Protein AF-A0A368FHU1-F1 (afdb_monomer_lite)

Organism: Ancylostoma caninum (NCBI:txid29170)

pLDDT: mean 87.91, std 9.65, range [52.44, 97.25]

Radius of gyration: 16.94 Å; chains: 1; bounding box: 40×29×44 Å

Secondary structure (DSSP, 8-state):
-HHHHHHHHHHHHHHHHHHHHHHHHHTS-TTTHHHHHHHHHHHHHHHHHHHHHHHHHHHHHH-THHHHHHHHHHHHHHHHHHHHS---HHHHHHHHT-

InterPro domains:
  IPR020846 Major facilitator superfamily domain [PS50850] (1-89)
  IPR036259 MFS transporter superfamily [G3DSA:1.20.1250.20] (1-85)
  IPR036259 MFS transporter superfamily [SSF103473] (2-88)

Sequence (98 aa):
MIVIIMPFVSFGMSLVATVADSLLTALVAENEQGLVLGVATSFNSFVRTFAPTISGFVLETFGFSSFALIGSLSTALGHAAILLFPLRENLLRKAKTN

Foldseek 3Di:
DCVVCVVVVVVVVVVVVVVVLVVLCLLAAPVCSVVSVVVVVVVVVVCVVCVVVVVVVCCVPPNDVVVVVVVVVVVVVVVVVCVVVPDDVVSSVVNVVD

Structure (mmCIF, N/CA/C/O backbone):
data_AF-A0A368FHU1-F1
#
_entry.id   AF-A0A368FHU1-F1
#
loop_
_atom_site.group_PDB
_atom_site.id
_atom_site.type_symbol
_atom_site.label_atom_id
_atom_site.label_alt_id
_atom_site.label_comp_id
_atom_site.label_asym_id
_atom_site.label_entity_id
_atom_site.label_seq_id
_atom_site.pdbx_PDB_ins_code
_atom_site.Cartn_x
_atom_site.Cartn_y
_atom_site.Cartn_z
_atom_site.occupancy
_atom_site.B_iso_or_equiv
_atom_site.auth_seq_id
_atom_site.auth_comp_id
_atom_site.auth_asym_id
_atom_site.auth_atom_id
_atom_site.pdbx_PDB_model_num
ATOM 1 N N . MET A 1 1 ? 1.706 12.371 -19.766 1.00 62.72 1 MET A N 1
ATOM 2 C CA . MET A 1 1 ? 1.258 11.069 -19.211 1.00 62.72 1 MET A CA 1
ATOM 3 C C . MET A 1 1 ? 0.992 11.131 -17.709 1.00 62.72 1 MET A C 1
ATOM 5 O O . MET A 1 1 ? -0.133 10.854 -17.325 1.00 62.72 1 MET A O 1
ATOM 9 N N . ILE A 1 2 ? 1.947 11.557 -16.869 1.00 71.31 2 ILE A N 1
ATOM 10 C CA . ILE A 1 2 ? 1.757 11.635 -15.401 1.00 71.31 2 ILE A CA 1
ATOM 11 C C . ILE A 1 2 ? 0.540 12.490 -15.001 1.00 71.31 2 ILE A C 1
ATOM 13 O O . ILE A 1 2 ? -0.261 12.052 -14.189 1.00 71.31 2 ILE A O 1
ATOM 17 N N . VAL A 1 3 ? 0.341 13.653 -15.633 1.00 81.25 3 VAL A N 1
ATOM 18 C CA . VAL A 1 3 ? -0.791 14.563 -15.345 1.00 81.25 3 VAL A CA 1
ATOM 19 C C . VAL A 1 3 ? -2.164 13.932 -15.626 1.00 81.25 3 VAL A C 1
ATOM 21 O O . VAL A 1 3 ? -3.134 14.271 -14.964 1.00 81.25 3 VAL A O 1
ATOM 24 N N . ILE A 1 4 ? -2.252 12.989 -16.570 1.00 85.88 4 ILE A N 1
ATOM 25 C CA . ILE A 1 4 ? -3.511 12.306 -16.916 1.00 85.88 4 ILE A CA 1
ATOM 26 C C . ILE A 1 4 ? -3.801 11.173 -15.926 1.00 85.88 4 ILE A C 1
ATOM 28 O O . ILE A 1 4 ? -4.950 10.939 -15.578 1.00 85.88 4 ILE A O 1
ATOM 32 N N . ILE A 1 5 ? -2.762 10.477 -15.460 1.00 83.06 5 ILE A N 1
ATOM 33 C CA . ILE A 1 5 ? -2.888 9.310 -14.575 1.00 83.06 5 ILE A CA 1
ATOM 34 C C . ILE A 1 5 ? -3.053 9.739 -13.107 1.00 83.06 5 ILE A C 1
ATOM 36 O O . ILE A 1 5 ? -3.772 9.092 -12.347 1.00 83.06 5 ILE A O 1
ATOM 40 N N . MET A 1 6 ? -2.429 10.854 -12.715 1.00 86.12 6 MET A N 1
ATOM 41 C CA . MET A 1 6 ? -2.435 11.389 -11.349 1.00 86.12 6 MET A CA 1
ATOM 42 C C . MET A 1 6 ? -3.837 11.551 -10.740 1.00 86.12 6 MET A C 1
ATOM 44 O O . MET A 1 6 ? -4.020 11.092 -9.617 1.00 86.12 6 MET A O 1
ATOM 48 N N . PRO A 1 7 ? -4.844 12.127 -11.426 1.00 91.12 7 PRO A N 1
ATOM 49 C CA . PRO A 1 7 ? -6.194 12.238 -10.875 1.00 91.12 7 PRO A CA 1
ATOM 50 C C . PRO A 1 7 ? -6.811 10.888 -10.500 1.00 91.12 7 PRO A C 1
ATOM 52 O O . PRO A 1 7 ? -7.393 10.762 -9.427 1.00 91.12 7 PRO A O 1
ATOM 55 N N . PHE A 1 8 ? -6.640 9.863 -11.340 1.00 89.44 8 PHE A N 1
ATOM 56 C CA . PHE A 1 8 ? -7.188 8.529 -11.086 1.00 89.44 8 PHE A CA 1
ATOM 57 C C . PHE A 1 8 ? -6.472 7.826 -9.934 1.00 89.44 8 PHE A C 1
ATOM 59 O O . PHE A 1 8 ? -7.122 7.226 -9.080 1.00 89.44 8 PHE A O 1
ATOM 66 N N . VAL A 1 9 ? -5.142 7.937 -9.883 1.00 87.69 9 VAL A N 1
ATOM 67 C CA . VAL A 1 9 ? -4.342 7.375 -8.785 1.00 87.69 9 VAL A CA 1
ATOM 68 C C . VAL A 1 9 ? -4.700 8.055 -7.468 1.00 87.69 9 VAL A C 1
ATOM 70 O O . VAL A 1 9 ? -4.953 7.369 -6.482 1.00 87.69 9 VAL A O 1
ATOM 73 N N . SER A 1 10 ? -4.784 9.385 -7.454 1.00 90.88 10 SER A N 1
ATOM 74 C CA . SER A 1 10 ? -5.170 10.149 -6.267 1.00 90.88 10 SER A CA 1
ATOM 75 C C . SER A 1 10 ? -6.579 9.796 -5.805 1.00 90.88 10 SER A C 1
ATOM 77 O O . SER A 1 10 ? -6.769 9.530 -4.625 1.00 90.88 10 SER A O 1
ATOM 79 N N . PHE A 1 11 ? -7.549 9.712 -6.720 1.00 93.06 11 PHE A N 1
ATOM 80 C CA . PHE A 1 11 ? -8.918 9.319 -6.38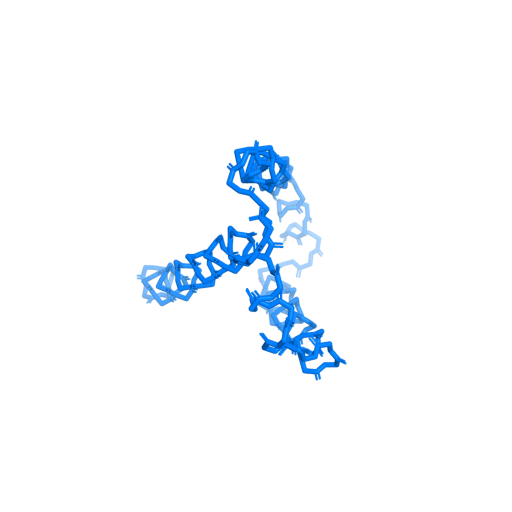5 1.00 93.06 11 PHE A CA 1
ATOM 81 C C . PHE A 1 11 ? -8.982 7.912 -5.774 1.00 93.06 11 PHE A C 1
ATOM 83 O O . PHE A 1 11 ? -9.581 7.724 -4.715 1.00 93.06 11 PHE A O 1
ATOM 90 N N . GLY A 1 12 ? -8.313 6.936 -6.396 1.00 90.56 12 GLY A N 1
ATOM 91 C CA . GLY A 1 12 ? -8.238 5.572 -5.873 1.00 90.56 12 GLY A CA 1
ATOM 92 C C . GLY A 1 12 ? -7.571 5.511 -4.498 1.00 90.56 12 GLY A C 1
ATOM 93 O O . GLY A 1 12 ? -8.111 4.897 -3.580 1.00 90.56 12 GLY A O 1
ATOM 94 N N . MET A 1 13 ? -6.438 6.198 -4.322 1.00 90.00 13 MET A N 1
ATOM 95 C CA . MET A 1 13 ? -5.751 6.259 -3.029 1.00 90.00 13 MET A CA 1
ATOM 96 C C . MET A 1 13 ? -6.601 6.931 -1.950 1.00 90.00 13 MET A C 1
ATOM 98 O O . MET A 1 13 ? -6.622 6.439 -0.825 1.00 90.00 13 MET A O 1
ATOM 102 N N . SER A 1 14 ? -7.321 8.009 -2.272 1.00 93.31 14 SER A N 1
ATOM 103 C CA . SER A 1 14 ? -8.220 8.672 -1.324 1.00 93.31 14 SER A CA 1
ATOM 104 C C . SER A 1 14 ? -9.326 7.735 -0.852 1.00 93.31 14 SER A C 1
ATOM 106 O O . SER A 1 14 ? -9.542 7.629 0.350 1.00 93.31 14 SER A O 1
ATOM 108 N N . LEU A 1 15 ? -9.975 7.003 -1.762 1.00 93.50 15 LEU A N 1
ATOM 109 C CA . LEU A 1 15 ? -11.001 6.027 -1.385 1.00 93.50 15 LEU A CA 1
ATOM 110 C C . LEU A 1 15 ? -10.440 4.940 -0.464 1.00 93.50 15 LEU A C 1
ATOM 112 O O . LEU A 1 15 ? -11.020 4.668 0.586 1.00 93.50 15 LEU A O 1
ATOM 116 N N . VAL A 1 16 ? -9.304 4.343 -0.831 1.00 90.44 16 VAL A N 1
ATOM 117 C CA . VAL A 1 16 ? -8.685 3.271 -0.037 1.00 90.44 16 VAL A CA 1
ATOM 118 C C . VAL A 1 16 ? -8.271 3.779 1.343 1.00 90.44 16 VAL A C 1
ATOM 120 O O . VAL A 1 16 ? -8.576 3.124 2.335 1.00 90.44 16 VAL A O 1
ATOM 123 N N . ALA A 1 17 ? -7.630 4.947 1.424 1.00 91.19 17 ALA A N 1
ATOM 124 C CA . ALA A 1 17 ? -7.204 5.532 2.692 1.00 91.19 17 ALA A CA 1
ATOM 125 C C . ALA A 1 17 ? -8.402 5.838 3.602 1.00 91.19 17 ALA A C 1
ATOM 127 O O . ALA A 1 17 ? -8.436 5.393 4.745 1.00 91.19 17 ALA A O 1
ATOM 128 N N . THR A 1 18 ? -9.431 6.512 3.080 1.00 93.50 18 THR A N 1
ATOM 129 C CA . THR A 1 18 ? -10.620 6.860 3.870 1.00 93.50 18 THR A CA 1
ATOM 130 C C . THR A 1 18 ? -11.374 5.623 4.357 1.00 93.50 18 THR A C 1
ATOM 132 O O . THR A 1 18 ? -11.806 5.586 5.511 1.00 93.50 18 THR A O 1
ATOM 135 N N . VAL A 1 19 ? -11.527 4.596 3.514 1.00 91.88 19 VAL A N 1
ATOM 136 C CA . VAL A 1 19 ? -12.196 3.346 3.910 1.00 91.88 19 VAL A CA 1
ATOM 137 C C . VAL A 1 19 ? -11.364 2.577 4.936 1.00 91.88 19 VAL A C 1
ATOM 139 O O . VAL A 1 19 ? -11.931 2.073 5.903 1.00 91.88 19 VAL A O 1
ATOM 142 N N . ALA A 1 20 ? -10.040 2.510 4.772 1.00 90.69 20 ALA A N 1
ATOM 143 C CA . ALA A 1 20 ? -9.154 1.847 5.726 1.00 90.69 20 ALA A CA 1
ATOM 144 C C . ALA A 1 20 ? -9.189 2.523 7.107 1.00 90.69 20 ALA A C 1
ATOM 146 O O . ALA A 1 20 ? -9.359 1.833 8.111 1.00 90.69 20 ALA A O 1
ATOM 147 N N . ASP A 1 21 ? -9.120 3.855 7.163 1.00 92.38 21 ASP A N 1
ATOM 148 C CA . ASP A 1 21 ? -9.191 4.611 8.421 1.00 92.38 21 ASP A CA 1
ATOM 149 C C . ASP A 1 21 ? -10.569 4.473 9.091 1.00 92.38 21 ASP A C 1
ATOM 151 O O . ASP A 1 21 ? -10.675 4.279 10.307 1.00 92.38 21 ASP A O 1
ATOM 155 N N . SER A 1 22 ? -11.643 4.492 8.293 1.00 92.06 22 SER A N 1
ATOM 156 C CA . SER A 1 22 ? -13.006 4.250 8.790 1.00 92.06 22 SER A CA 1
ATOM 157 C C . SER A 1 22 ? -13.155 2.835 9.350 1.00 92.06 22 SER A C 1
ATOM 159 O O . SER A 1 22 ? -13.809 2.626 10.369 1.00 92.06 22 SER A O 1
ATOM 161 N N . LEU A 1 23 ? -12.529 1.847 8.709 1.00 89.88 23 LEU A N 1
ATOM 162 C CA . LEU A 1 23 ? -12.550 0.467 9.174 1.00 89.88 23 LEU A CA 1
ATOM 163 C C . LEU A 1 23 ? -11.753 0.291 10.474 1.00 89.88 23 LEU A C 1
ATOM 165 O O . LEU A 1 23 ? -12.233 -0.369 11.394 1.00 89.88 23 LEU A O 1
ATOM 169 N N . LEU A 1 24 ? -10.565 0.894 10.565 1.00 89.75 24 LEU A N 1
ATOM 170 C CA . LEU A 1 24 ? -9.739 0.881 11.776 1.00 89.75 24 LEU A CA 1
ATOM 171 C C . LEU A 1 24 ? -10.499 1.462 12.970 1.00 89.75 24 LEU A C 1
ATOM 173 O O . LEU A 1 24 ? -10.532 0.850 14.035 1.00 89.75 24 LEU A O 1
ATOM 177 N N . THR A 1 25 ? -11.143 2.613 12.784 1.00 91.00 25 THR A N 1
ATOM 178 C CA . THR A 1 25 ? -11.904 3.270 13.857 1.00 91.00 25 THR A CA 1
ATOM 179 C C . THR A 1 25 ? -13.178 2.512 14.228 1.00 91.00 25 THR A C 1
ATOM 181 O O . THR A 1 25 ? -13.540 2.485 15.400 1.00 91.00 25 THR A O 1
ATOM 184 N N . ALA A 1 26 ? -13.826 1.825 13.281 1.00 88.44 26 ALA A N 1
ATOM 185 C CA . ALA A 1 26 ? -15.006 1.003 13.558 1.00 88.44 26 ALA A CA 1
ATOM 186 C C . ALA A 1 26 ? -14.705 -0.310 14.311 1.00 88.44 26 ALA A C 1
ATOM 188 O O . ALA A 1 26 ? -15.622 -0.914 14.867 1.00 88.44 26 ALA A O 1
ATOM 189 N N . LEU A 1 27 ? -13.454 -0.784 14.302 1.00 87.38 27 LEU A N 1
ATOM 190 C CA . LEU A 1 27 ? -13.047 -2.051 14.930 1.00 87.38 27 LEU A CA 1
ATOM 191 C C . LEU A 1 27 ? -12.472 -1.893 16.343 1.00 87.38 27 LEU A C 1
ATOM 193 O O . LEU A 1 27 ? -12.220 -2.898 17.007 1.00 87.38 27 LEU A O 1
ATOM 197 N N . VAL A 1 28 ? -12.249 -0.660 16.788 1.00 87.69 28 VAL A N 1
ATOM 198 C CA . VAL A 1 28 ? -11.500 -0.334 18.006 1.00 87.69 28 VAL A CA 1
ATOM 199 C C . VAL A 1 28 ? -12.347 0.574 18.900 1.00 87.69 28 VAL A C 1
ATOM 201 O O . VAL A 1 28 ? -13.124 1.389 18.402 1.00 87.69 28 VAL A O 1
ATOM 204 N N . ALA A 1 29 ? -12.204 0.434 20.219 1.00 86.81 29 ALA A N 1
ATOM 205 C CA . ALA A 1 29 ? -12.914 1.262 21.192 1.00 86.81 29 ALA A CA 1
ATOM 206 C C . ALA A 1 29 ? -12.508 2.744 21.082 1.00 86.81 29 ALA A C 1
ATOM 208 O O . ALA A 1 29 ? -11.372 3.063 20.723 1.00 86.81 29 ALA A O 1
ATOM 209 N N . GLU A 1 30 ? -13.421 3.665 21.409 1.00 86.06 30 GLU A N 1
ATOM 210 C CA . GLU A 1 30 ? -13.227 5.114 21.209 1.00 86.06 30 GLU A CA 1
ATOM 211 C C . GLU A 1 30 ? -11.956 5.658 21.888 1.00 86.06 30 GLU A C 1
ATOM 213 O O . GLU A 1 30 ? -11.268 6.515 21.332 1.00 86.06 30 GLU A O 1
ATOM 218 N N . ASN A 1 31 ? -11.589 5.117 23.053 1.00 89.44 31 ASN A N 1
ATOM 219 C CA . ASN A 1 31 ? -10.387 5.504 23.796 1.00 89.44 31 ASN A CA 1
ATOM 220 C C . ASN A 1 31 ? -9.069 5.075 23.118 1.00 89.44 31 ASN A C 1
ATOM 222 O O . ASN A 1 31 ? -8.020 5.646 23.414 1.00 89.44 31 ASN A O 1
ATOM 226 N N . GLU A 1 32 ? -9.105 4.087 22.222 1.00 90.44 32 GLU A N 1
ATOM 227 C CA . GLU A 1 32 ? -7.931 3.507 21.554 1.00 90.44 32 GLU A CA 1
ATOM 228 C C . GLU A 1 32 ? -7.792 3.947 20.084 1.00 90.44 32 GLU A C 1
ATOM 230 O O . GLU A 1 32 ? -6.725 3.778 19.486 1.00 90.44 32 GLU A O 1
ATOM 235 N N . GLN A 1 33 ? -8.821 4.571 19.498 1.00 92.81 33 GLN A N 1
ATOM 236 C CA . GLN A 1 33 ? -8.818 5.012 18.094 1.00 92.81 33 GLN A CA 1
ATOM 237 C C . GLN A 1 33 ? -7.632 5.926 17.761 1.00 92.81 33 GLN A C 1
ATOM 239 O O . GLN A 1 33 ? -6.970 5.738 16.738 1.00 92.81 33 GLN A O 1
ATOM 244 N N . GLY A 1 34 ? -7.323 6.886 18.640 1.00 92.38 34 GLY A N 1
ATOM 245 C CA . GLY A 1 34 ? -6.204 7.812 18.445 1.00 92.38 34 GLY A CA 1
ATOM 246 C C . GLY A 1 34 ? -4.845 7.108 18.398 1.00 92.38 34 GLY A C 1
ATOM 247 O O . GLY A 1 34 ? -3.996 7.464 17.580 1.00 92.38 34 GLY A O 1
ATOM 248 N N . LEU A 1 35 ? -4.651 6.068 19.217 1.00 94.56 35 LEU A N 1
ATOM 249 C CA . LEU A 1 35 ? -3.427 5.266 19.209 1.00 94.56 35 LEU A CA 1
ATOM 250 C C . LEU A 1 35 ? -3.299 4.487 17.896 1.00 94.56 35 LEU A C 1
ATOM 252 O O . LEU A 1 35 ? -2.251 4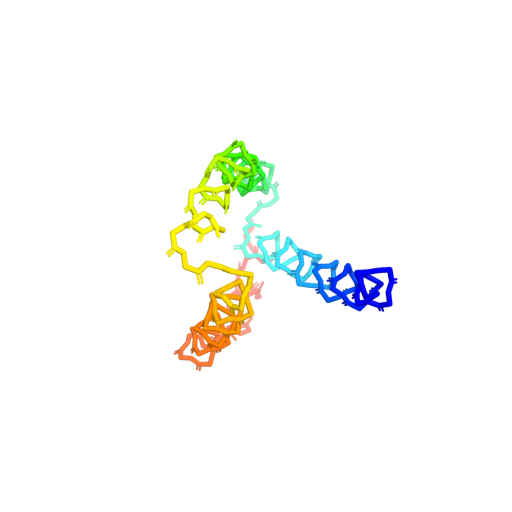.532 17.254 1.00 94.56 35 LEU A O 1
ATOM 256 N N . VAL A 1 36 ? -4.367 3.806 17.475 1.00 94.56 36 VAL A N 1
ATOM 257 C CA . VAL A 1 36 ? -4.360 2.965 16.269 1.00 94.56 36 VAL A CA 1
ATOM 258 C C . VAL A 1 36 ? -4.158 3.802 15.002 1.00 94.56 36 VAL A C 1
ATOM 260 O O . VAL A 1 36 ? -3.313 3.459 14.170 1.00 94.56 36 VAL A O 1
ATOM 263 N N . LEU A 1 37 ? -4.840 4.946 14.885 1.00 95.00 37 LEU A N 1
ATOM 264 C CA . LEU A 1 37 ? -4.614 5.896 13.789 1.00 95.00 37 LEU A CA 1
ATOM 265 C C . LEU A 1 37 ? -3.212 6.517 13.841 1.00 95.00 37 LEU A C 1
ATOM 267 O O . LEU A 1 37 ? -2.579 6.706 12.798 1.00 95.00 37 LEU A O 1
ATOM 271 N N . GLY A 1 38 ? -2.695 6.798 15.040 1.00 95.44 38 GLY A N 1
ATOM 272 C CA . GLY A 1 38 ? -1.333 7.291 15.236 1.00 95.44 38 GLY A CA 1
ATOM 273 C C . GLY A 1 38 ? -0.280 6.300 14.738 1.00 95.44 38 GLY A C 1
ATOM 274 O O . GLY A 1 38 ? 0.641 6.689 14.014 1.00 95.44 38 GLY A O 1
ATOM 275 N N . VAL A 1 39 ? -0.441 5.009 15.042 1.00 96.12 39 VAL A N 1
ATOM 276 C CA . VAL A 1 39 ? 0.439 3.936 14.548 1.00 96.12 39 VAL A CA 1
ATOM 277 C C . VAL A 1 39 ? 0.339 3.802 13.027 1.00 96.12 39 VAL A C 1
ATOM 279 O O . VAL A 1 39 ? 1.373 3.778 12.353 1.00 96.12 39 VAL A O 1
ATOM 282 N N . ALA A 1 40 ? -0.875 3.787 12.468 1.00 93.56 40 ALA A N 1
ATOM 283 C CA . ALA A 1 40 ? -1.082 3.714 11.019 1.00 93.56 40 ALA A CA 1
ATOM 284 C C . ALA A 1 40 ? -0.415 4.894 10.283 1.00 93.56 40 ALA A C 1
ATOM 286 O O . ALA A 1 40 ? 0.326 4.704 9.314 1.00 93.56 40 ALA A O 1
ATOM 287 N N . THR A 1 41 ? -0.596 6.113 10.796 1.00 94.62 41 THR A N 1
ATOM 288 C CA . THR A 1 41 ? 0.010 7.336 10.242 1.00 94.62 41 THR A CA 1
ATOM 289 C C . THR A 1 41 ? 1.534 7.330 10.374 1.00 94.62 41 THR A C 1
ATOM 291 O O . THR A 1 41 ? 2.242 7.757 9.455 1.00 94.62 41 THR A O 1
ATOM 294 N N . SER A 1 42 ? 2.056 6.811 11.488 1.00 97.25 42 SER A N 1
ATOM 295 C CA . SER A 1 42 ? 3.499 6.669 11.717 1.00 97.25 42 SER A CA 1
ATOM 296 C C . SER A 1 42 ? 4.129 5.719 10.702 1.00 97.25 42 SER A C 1
ATOM 298 O O . SER A 1 42 ? 5.149 6.050 10.098 1.00 97.25 42 SER A O 1
ATOM 300 N N . PHE A 1 43 ? 3.487 4.578 10.441 1.00 95.75 43 PHE A N 1
ATOM 301 C CA . PHE A 1 43 ? 3.955 3.629 9.434 1.00 95.75 43 PHE A CA 1
ATOM 302 C C . PHE A 1 43 ? 3.897 4.217 8.018 1.00 95.75 43 PHE A C 1
ATOM 304 O O . PHE A 1 43 ? 4.852 4.086 7.251 1.00 95.75 43 PHE A O 1
ATOM 311 N N . ASN A 1 44 ? 2.822 4.936 7.681 1.00 93.00 44 ASN A N 1
ATOM 312 C CA . ASN A 1 44 ? 2.707 5.627 6.394 1.00 93.00 44 ASN A CA 1
ATOM 313 C C . ASN A 1 44 ? 3.838 6.658 6.210 1.00 93.00 44 ASN A C 1
ATOM 315 O O . ASN A 1 44 ? 4.494 6.704 5.168 1.00 93.00 44 ASN A O 1
ATOM 319 N N . SER A 1 45 ? 4.138 7.431 7.256 1.00 95.88 45 SER A N 1
ATOM 320 C CA . SER A 1 45 ? 5.233 8.410 7.251 1.00 95.88 45 SER A CA 1
ATOM 321 C C . SER A 1 45 ? 6.606 7.747 7.125 1.00 95.88 45 SER A C 1
ATOM 323 O O . SER A 1 45 ? 7.453 8.223 6.365 1.00 95.88 45 SER A O 1
ATOM 325 N N . PHE A 1 46 ? 6.818 6.621 7.808 1.00 96.38 46 PHE A N 1
ATOM 326 C CA . PHE A 1 46 ? 8.031 5.816 7.680 1.00 96.38 46 PHE A CA 1
ATOM 327 C C . PHE A 1 46 ? 8.243 5.362 6.231 1.00 96.38 46 PHE A C 1
ATOM 329 O O . PHE A 1 46 ? 9.276 5.667 5.636 1.00 96.38 46 PHE A O 1
ATOM 336 N N . VAL A 1 47 ? 7.239 4.731 5.612 1.00 94.19 47 VAL A N 1
ATOM 337 C CA . VAL A 1 47 ? 7.319 4.295 4.208 1.00 94.19 47 VAL A CA 1
ATOM 338 C C . VAL A 1 47 ? 7.573 5.483 3.280 1.00 94.19 47 VAL A C 1
ATOM 340 O O . VAL A 1 47 ? 8.462 5.421 2.431 1.00 94.19 47 VAL A O 1
ATOM 343 N N . ARG A 1 48 ? 6.851 6.595 3.464 1.00 92.50 48 ARG A N 1
ATOM 344 C CA . ARG A 1 48 ? 6.995 7.801 2.635 1.00 92.50 48 ARG A CA 1
ATOM 345 C C . ARG A 1 48 ? 8.385 8.440 2.746 1.00 92.50 48 ARG A C 1
ATOM 347 O O . ARG A 1 48 ? 8.825 9.066 1.787 1.00 92.50 48 ARG A O 1
ATOM 354 N N . THR A 1 49 ? 9.084 8.248 3.863 1.00 97.25 49 THR A N 1
ATOM 355 C CA . THR A 1 49 ? 10.451 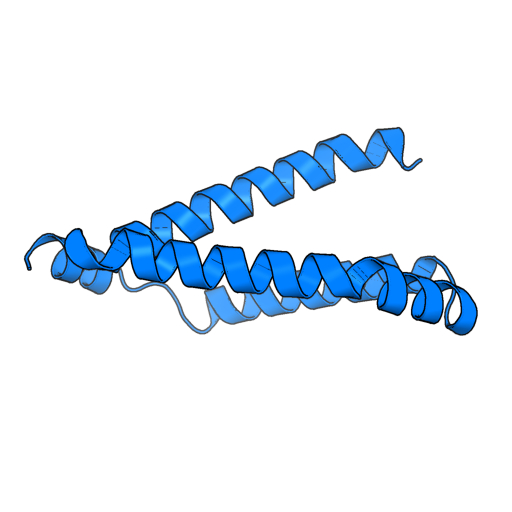8.752 4.071 1.00 97.25 49 THR A CA 1
ATOM 356 C C . THR A 1 49 ? 11.470 7.993 3.219 1.00 97.25 49 THR A C 1
ATOM 358 O O . THR A 1 49 ? 12.328 8.609 2.593 1.00 97.25 49 THR A O 1
ATOM 361 N N . PHE A 1 50 ? 11.359 6.664 3.141 1.00 96.12 50 PHE A N 1
ATOM 362 C CA . PHE A 1 50 ? 12.303 5.825 2.389 1.00 96.12 50 PHE A CA 1
ATOM 363 C C . PHE A 1 50 ? 11.891 5.582 0.931 1.00 96.12 50 PHE A C 1
ATOM 365 O O . PHE A 1 50 ? 12.728 5.198 0.109 1.00 96.12 50 PHE A O 1
ATOM 372 N N . ALA A 1 51 ? 10.623 5.824 0.584 1.00 93.56 51 ALA A N 1
ATOM 373 C CA . ALA A 1 51 ? 10.097 5.598 -0.759 1.00 93.56 51 ALA A CA 1
ATOM 374 C C . ALA A 1 51 ? 10.896 6.315 -1.870 1.00 93.56 51 ALA A C 1
ATOM 376 O O . ALA A 1 51 ? 11.201 5.652 -2.861 1.00 93.56 51 ALA A O 1
ATOM 377 N N . PRO A 1 52 ? 11.310 7.597 -1.745 1.00 95.19 52 PRO A N 1
ATOM 378 C C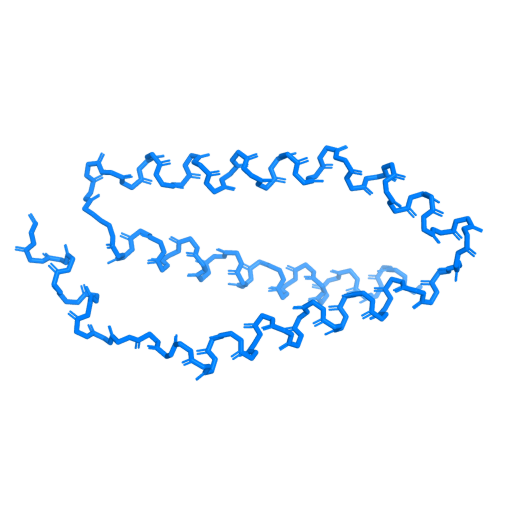A . PRO A 1 52 ? 12.112 8.259 -2.775 1.00 95.19 52 PRO A CA 1
ATOM 379 C C . PRO A 1 52 ? 13.452 7.562 -3.024 1.00 95.19 52 PRO A C 1
ATOM 381 O O . PRO A 1 52 ? 13.793 7.301 -4.173 1.00 95.19 52 PRO A O 1
ATOM 384 N N . THR A 1 53 ? 14.171 7.181 -1.965 1.00 96.44 53 THR A N 1
ATOM 385 C CA . THR A 1 53 ? 15.466 6.493 -2.077 1.00 96.44 53 THR A CA 1
ATOM 386 C C . THR A 1 53 ? 15.322 5.132 -2.752 1.00 96.44 53 THR A C 1
ATOM 388 O O . THR A 1 53 ? 16.042 4.835 -3.703 1.00 96.44 53 THR A O 1
ATOM 391 N N . ILE A 1 54 ? 14.356 4.323 -2.305 1.00 95.00 54 ILE A N 1
ATOM 392 C CA . ILE A 1 54 ? 14.111 2.991 -2.876 1.00 95.00 54 ILE A CA 1
ATOM 393 C C . ILE A 1 54 ? 13.644 3.115 -4.329 1.00 95.00 54 ILE A C 1
ATOM 395 O O . ILE A 1 54 ? 14.139 2.404 -5.200 1.00 95.00 54 ILE A O 1
ATOM 399 N N . SER A 1 55 ? 12.720 4.036 -4.614 1.00 93.00 55 SER A N 1
ATOM 400 C CA . SER A 1 55 ? 12.221 4.246 -5.974 1.00 93.00 55 SER A CA 1
ATOM 401 C C . SER A 1 55 ? 13.314 4.747 -6.919 1.00 93.00 55 SER A C 1
ATOM 403 O O . SER A 1 55 ? 13.383 4.269 -8.046 1.00 93.00 55 SER A O 1
ATOM 405 N N . GLY A 1 56 ? 14.217 5.622 -6.466 1.00 95.38 56 GLY A N 1
ATOM 406 C CA . GLY A 1 56 ? 15.371 6.062 -7.252 1.00 95.38 56 GLY A CA 1
ATOM 407 C C . GLY A 1 56 ? 16.281 4.896 -7.635 1.00 95.38 56 GLY A C 1
ATOM 408 O O . GLY A 1 56 ? 16.583 4.717 -8.813 1.00 95.38 56 GLY A O 1
ATOM 409 N N . PHE A 1 57 ? 16.622 4.043 -6.665 1.00 96.31 57 PHE A N 1
ATOM 410 C 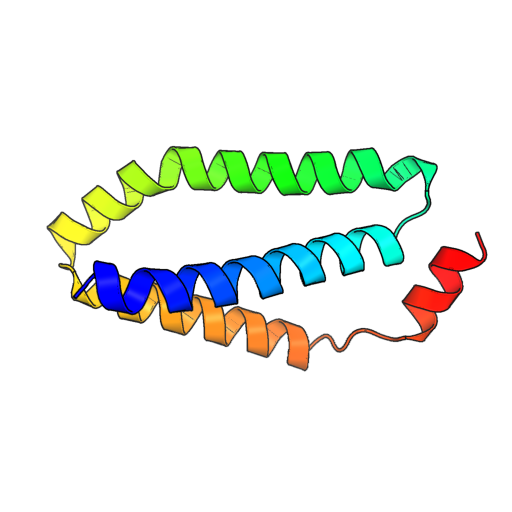CA . PHE A 1 57 ? 17.423 2.841 -6.909 1.00 96.31 57 PHE A CA 1
ATOM 411 C C . PHE A 1 57 ? 16.745 1.866 -7.888 1.00 96.31 57 PHE A C 1
ATOM 413 O O . PHE A 1 57 ? 17.379 1.343 -8.808 1.00 96.31 57 PHE A O 1
ATOM 420 N N . VAL A 1 58 ? 15.439 1.636 -7.723 1.00 95.50 58 VAL A N 1
ATOM 421 C CA . VAL A 1 58 ? 14.655 0.767 -8.614 1.00 95.50 58 VAL A CA 1
ATOM 422 C C . VAL A 1 58 ? 14.571 1.348 -10.026 1.00 95.50 58 VAL A C 1
ATOM 424 O O . VAL A 1 58 ? 14.691 0.600 -10.996 1.00 95.50 58 VAL A O 1
ATOM 427 N N . LEU A 1 59 ? 14.409 2.666 -10.156 1.00 94.81 59 LEU A N 1
ATOM 428 C CA . LEU A 1 59 ? 14.367 3.344 -11.448 1.00 94.81 59 LEU A CA 1
ATOM 429 C C . LEU A 1 59 ? 15.695 3.208 -12.199 1.00 94.81 59 LEU A C 1
ATOM 431 O O . LEU A 1 59 ? 15.675 2.937 -13.397 1.00 94.81 59 LEU A O 1
ATOM 435 N N . GLU A 1 60 ? 16.824 3.364 -11.509 1.00 96.50 60 GLU A N 1
ATOM 436 C CA . GLU A 1 60 ? 18.154 3.222 -12.111 1.00 96.50 60 GLU A CA 1
ATOM 437 C C . GLU A 1 60 ? 18.439 1.775 -12.537 1.00 96.50 60 GLU A C 1
ATOM 439 O O . GLU A 1 60 ? 18.951 1.536 -13.628 1.00 96.50 60 GLU A O 1
ATOM 444 N N . THR A 1 61 ? 18.052 0.802 -11.707 1.00 95.81 61 THR A N 1
ATOM 445 C CA . THR A 1 61 ? 18.399 -0.612 -11.923 1.00 95.81 61 THR A CA 1
ATOM 446 C C . THR A 1 61 ? 17.448 -1.327 -12.891 1.00 95.81 61 THR A C 1
ATOM 448 O O . THR A 1 61 ? 17.885 -2.136 -13.707 1.00 95.81 61 THR A O 1
ATOM 451 N N . PHE A 1 62 ? 16.141 -1.058 -12.803 1.00 93.31 62 PHE A N 1
ATOM 452 C CA . PHE A 1 62 ? 15.089 -1.806 -13.513 1.00 93.31 62 PHE A CA 1
ATOM 453 C C . PHE A 1 62 ? 14.247 -0.944 -14.467 1.00 93.31 62 PHE A C 1
ATOM 455 O O . PHE A 1 62 ? 13.399 -1.471 -15.192 1.00 93.31 62 PHE A O 1
ATOM 462 N N . GLY A 1 63 ? 14.454 0.376 -14.482 1.00 92.31 63 GLY A N 1
ATOM 463 C CA . GLY A 1 63 ? 13.720 1.304 -15.340 1.00 92.31 63 GLY A CA 1
ATOM 464 C C . GLY A 1 63 ? 12.280 1.577 -14.889 1.00 92.31 63 GLY A C 1
ATOM 465 O O . GLY A 1 63 ? 11.766 1.009 -13.926 1.00 92.31 63 GLY A O 1
ATOM 466 N N . PHE A 1 64 ? 11.595 2.465 -15.616 1.00 88.81 64 PHE A N 1
ATOM 467 C CA . PHE A 1 64 ? 10.282 3.002 -15.226 1.00 88.81 64 PHE A CA 1
ATOM 468 C C . PHE A 1 64 ? 9.146 1.960 -15.217 1.00 88.81 64 PHE A C 1
ATOM 470 O O . PHE A 1 64 ? 8.242 2.036 -14.386 1.00 88.81 64 PHE A O 1
ATOM 477 N N . SER A 1 65 ? 9.189 0.961 -16.106 1.00 89.25 65 SER A N 1
ATOM 478 C CA . SER A 1 65 ? 8.144 -0.073 -16.213 1.00 89.25 65 SER A CA 1
ATOM 479 C C . SER A 1 65 ? 8.010 -0.933 -14.951 1.00 89.25 65 SER A C 1
ATOM 481 O O . SER A 1 65 ? 6.930 -1.457 -14.672 1.00 89.25 65 SER A O 1
ATOM 483 N N . SER A 1 66 ? 9.079 -1.044 -14.157 1.00 90.75 66 SER A N 1
ATOM 484 C CA . SER A 1 66 ? 9.080 -1.781 -12.890 1.00 90.75 66 SER A CA 1
ATOM 485 C C . SER A 1 66 ? 8.057 -1.229 -11.886 1.00 90.75 66 SER A C 1
ATOM 487 O O . SER A 1 66 ? 7.425 -2.004 -11.170 1.00 90.75 66 SER A O 1
ATOM 489 N N . PHE A 1 67 ? 7.790 0.082 -11.893 1.00 89.69 67 PHE A N 1
ATOM 490 C CA . PHE A 1 67 ? 6.799 0.696 -11.004 1.00 89.69 67 PHE A CA 1
ATOM 491 C C . PHE A 1 67 ? 5.371 0.241 -11.295 1.00 89.69 67 PHE A C 1
ATOM 493 O O . PHE A 1 67 ? 4.594 0.037 -10.363 1.00 89.69 67 PHE A O 1
ATOM 500 N N . ALA A 1 68 ? 5.026 0.041 -12.569 1.00 87.69 68 ALA A N 1
ATOM 501 C CA . ALA A 1 68 ? 3.712 -0.476 -12.940 1.00 87.69 68 ALA A CA 1
ATOM 502 C C . ALA A 1 68 ? 3.525 -1.919 -12.441 1.00 87.69 68 ALA A C 1
ATOM 504 O O . ALA A 1 68 ? 2.455 -2.268 -11.937 1.00 87.69 68 ALA A O 1
ATOM 505 N N . LEU A 1 69 ? 4.576 -2.743 -12.513 1.00 91.31 69 LEU A N 1
ATOM 506 C CA . LEU A 1 69 ? 4.566 -4.111 -11.987 1.00 91.31 69 LEU A CA 1
ATOM 507 C C . LEU A 1 69 ? 4.456 -4.133 -10.460 1.00 91.31 69 LEU A C 1
ATOM 509 O O . LEU A 1 69 ? 3.583 -4.809 -9.926 1.00 91.31 69 LEU A O 1
ATOM 513 N N . ILE A 1 70 ? 5.278 -3.357 -9.752 1.00 91.88 70 ILE A N 1
ATOM 514 C CA . ILE A 1 70 ? 5.236 -3.282 -8.283 1.00 91.88 70 ILE A CA 1
ATOM 515 C C . ILE A 1 70 ? 3.867 -2.765 -7.810 1.00 91.88 70 ILE A C 1
ATOM 517 O O . ILE A 1 70 ? 3.263 -3.342 -6.902 1.00 91.88 70 ILE A O 1
ATOM 521 N N . GLY A 1 71 ? 3.339 -1.716 -8.447 1.00 89.75 71 GLY A N 1
ATOM 522 C CA . GLY A 1 71 ? 2.028 -1.150 -8.124 1.00 89.75 71 GLY A CA 1
ATOM 523 C C . GLY A 1 71 ? 0.872 -2.124 -8.372 1.00 89.75 71 GLY A C 1
ATOM 524 O O . GLY A 1 71 ? -0.003 -2.280 -7.520 1.00 89.75 71 GLY A O 1
ATOM 525 N N . SER A 1 72 ? 0.876 -2.832 -9.503 1.00 90.38 72 SER A N 1
ATOM 526 C CA . SER A 1 72 ? -0.174 -3.812 -9.819 1.00 90.38 72 SER A CA 1
ATOM 527 C C . SER A 1 72 ? -0.106 -5.056 -8.930 1.00 90.38 72 SER A C 1
ATOM 529 O O . SER A 1 72 ? -1.139 -5.477 -8.409 1.00 90.38 72 SER A O 1
ATOM 531 N N . LEU A 1 73 ? 1.089 -5.602 -8.681 1.00 94.69 73 LEU A N 1
ATOM 532 C CA . LEU A 1 73 ? 1.284 -6.752 -7.791 1.00 94.69 73 LEU A CA 1
ATOM 533 C C . LEU A 1 73 ? 0.882 -6.433 -6.350 1.00 94.69 73 LEU A C 1
ATOM 535 O O . LEU A 1 73 ? 0.140 -7.201 -5.744 1.00 94.69 73 LEU A O 1
ATOM 539 N N . SER A 1 74 ? 1.321 -5.295 -5.807 1.00 91.31 74 SER A N 1
ATOM 540 C CA . SER A 1 74 ? 0.946 -4.879 -4.447 1.00 91.31 74 SER A CA 1
ATOM 541 C C . SER A 1 74 ? -0.565 -4.682 -4.304 1.00 91.31 74 SER A C 1
ATOM 543 O O . SER A 1 74 ? -1.159 -5.159 -3.336 1.00 91.31 74 SER A O 1
ATOM 545 N N . THR A 1 75 ? -1.209 -4.074 -5.304 1.00 90.62 75 THR A N 1
ATOM 546 C CA . THR A 1 75 ? -2.670 -3.915 -5.332 1.00 90.62 75 THR A CA 1
ATOM 547 C C . THR A 1 75 ? -3.379 -5.269 -5.390 1.00 90.62 75 THR A C 1
ATOM 549 O O . THR A 1 75 ? -4.328 -5.494 -4.638 1.00 90.62 75 THR A O 1
ATOM 552 N N . ALA A 1 76 ? -2.917 -6.190 -6.239 1.00 92.88 76 ALA A N 1
ATOM 553 C CA . ALA A 1 76 ? -3.496 -7.526 -6.368 1.00 92.88 76 ALA A CA 1
ATOM 554 C C . ALA A 1 76 ? -3.362 -8.336 -5.069 1.00 92.88 76 ALA A C 1
ATOM 556 O O . ALA A 1 76 ? -4.330 -8.957 -4.633 1.00 92.88 76 ALA A O 1
ATOM 557 N N . LEU A 1 77 ? -2.198 -8.277 -4.415 1.00 93.75 77 LEU A N 1
ATOM 558 C CA . LEU A 1 77 ? -1.965 -8.920 -3.120 1.00 93.75 77 LEU A CA 1
ATOM 559 C C . LEU A 1 77 ? -2.869 -8.344 -2.024 1.00 93.75 77 LEU A C 1
ATOM 561 O O . LEU A 1 77 ? -3.436 -9.107 -1.245 1.00 93.75 77 LEU A O 1
ATOM 565 N N . GLY A 1 78 ? -3.056 -7.021 -1.990 1.00 89.75 78 GLY A N 1
ATOM 566 C CA . GLY A 1 78 ? -3.981 -6.375 -1.056 1.00 89.75 78 GLY A CA 1
ATOM 567 C C . GLY A 1 78 ? -5.424 -6.854 -1.237 1.00 89.75 78 GLY A C 1
ATOM 568 O O . GLY A 1 78 ? -6.080 -7.231 -0.268 1.00 89.75 78 GLY A O 1
ATOM 569 N N . HIS A 1 79 ? -5.900 -6.931 -2.482 1.00 88.25 79 HIS A N 1
ATOM 570 C CA . HIS A 1 79 ? -7.235 -7.463 -2.774 1.00 88.25 79 HIS A CA 1
ATOM 571 C C . HIS A 1 79 ? -7.351 -8.950 -2.425 1.00 88.25 79 HIS A C 1
ATOM 573 O O . HIS A 1 79 ? -8.356 -9.365 -1.850 1.00 88.25 79 HIS A O 1
ATOM 579 N N . ALA A 1 80 ? -6.321 -9.749 -2.710 1.00 92.06 80 ALA A N 1
ATOM 580 C CA . ALA A 1 80 ? -6.290 -11.157 -2.328 1.00 92.06 80 ALA A CA 1
ATOM 581 C C . ALA A 1 80 ? -6.373 -11.329 -0.803 1.00 92.06 80 ALA A C 1
ATOM 583 O O . ALA A 1 80 ? -7.131 -12.170 -0.328 1.00 92.06 80 ALA A O 1
ATOM 584 N N . ALA A 1 81 ? -5.663 -10.503 -0.028 1.00 89.44 81 ALA A N 1
ATOM 585 C CA . ALA A 1 81 ? -5.736 -10.528 1.430 1.00 89.44 81 ALA A CA 1
ATOM 586 C C . ALA A 1 81 ? -7.148 -10.198 1.941 1.00 89.44 81 ALA A C 1
ATOM 588 O O . ALA A 1 81 ? -7.658 -10.905 2.808 1.00 89.44 81 ALA A O 1
ATOM 589 N N . ILE A 1 82 ? -7.811 -9.189 1.366 1.00 86.12 82 ILE A N 1
ATOM 590 C CA . ILE A 1 82 ? -9.198 -8.836 1.715 1.00 86.12 82 ILE A CA 1
ATOM 591 C C . ILE A 1 82 ? -10.160 -9.993 1.406 1.00 86.12 82 ILE A C 1
ATOM 593 O O . ILE A 1 82 ? -11.047 -10.288 2.206 1.00 86.12 82 ILE A O 1
ATOM 597 N N . LEU A 1 83 ? -9.983 -10.672 0.269 1.00 86.19 83 LEU A N 1
ATOM 598 C CA . LEU A 1 83 ? -10.819 -11.814 -0.116 1.00 86.19 83 LEU A CA 1
ATOM 599 C C . LEU A 1 83 ? -10.591 -13.042 0.775 1.00 86.19 83 LEU A C 1
ATOM 601 O O . LEU A 1 83 ? -11.546 -13.748 1.095 1.00 86.19 83 LEU A O 1
ATOM 605 N N . LEU A 1 84 ? -9.344 -13.302 1.175 1.00 88.00 84 LEU A N 1
ATOM 606 C CA . LEU A 1 84 ? -8.990 -14.434 2.039 1.00 88.00 84 LEU A CA 1
ATOM 607 C C . LEU A 1 84 ? -9.389 -14.207 3.502 1.00 88.00 84 LEU A C 1
ATOM 609 O O . LEU A 1 84 ? -9.727 -15.164 4.200 1.00 88.00 84 LEU A O 1
ATOM 613 N N . PHE A 1 85 ? -9.390 -12.955 3.957 1.00 84.19 85 PHE A N 1
ATOM 614 C CA . PHE A 1 85 ? -9.793 -12.562 5.305 1.00 84.19 85 PHE A CA 1
ATOM 615 C C . PHE A 1 85 ? -11.019 -11.644 5.250 1.00 84.19 85 PHE A C 1
ATOM 617 O O . PHE A 1 85 ? -10.914 -10.456 5.571 1.00 84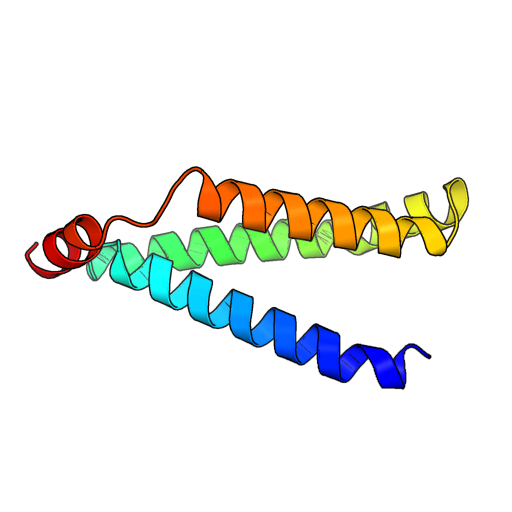.19 85 PHE A O 1
ATOM 624 N N . PRO A 1 86 ? -12.197 -12.172 4.857 1.00 79.94 86 PRO A N 1
ATOM 625 C CA . PRO A 1 86 ? -13.391 -11.358 4.727 1.00 79.94 86 PRO A CA 1
ATOM 626 C C . PRO A 1 86 ? -13.757 -10.755 6.081 1.00 79.94 86 PRO A C 1
ATOM 628 O O . PRO A 1 86 ? -13.825 -11.445 7.107 1.00 79.94 86 PRO A O 1
ATOM 631 N N . LEU A 1 87 ? -14.007 -9.448 6.070 1.00 76.38 87 LEU A N 1
ATOM 632 C CA . LEU A 1 87 ? -14.402 -8.706 7.252 1.00 76.38 87 LEU A CA 1
ATOM 633 C C . LEU A 1 87 ? -15.712 -9.282 7.803 1.00 76.38 87 LEU A C 1
ATOM 635 O O . LEU A 1 87 ? -16.761 -9.218 7.165 1.00 76.38 87 LEU A O 1
ATOM 639 N N . ARG A 1 88 ? -15.661 -9.856 9.007 1.00 76.88 88 ARG A N 1
ATOM 640 C CA . ARG A 1 88 ? -16.863 -10.365 9.674 1.00 76.88 88 ARG A CA 1
ATOM 641 C C . ARG A 1 88 ? -17.630 -9.195 10.280 1.00 76.88 88 ARG A C 1
ATOM 643 O O . ARG A 1 88 ? -17.173 -8.615 11.261 1.00 76.88 88 ARG A O 1
ATOM 650 N N . GLU A 1 89 ? -18.830 -8.910 9.775 1.00 71.12 89 GLU A N 1
ATOM 651 C CA . GLU A 1 89 ? -19.717 -7.848 10.294 1.00 71.12 89 GLU A CA 1
ATOM 652 C C . GLU A 1 89 ? -19.991 -7.958 11.805 1.00 71.12 89 GLU A C 1
ATOM 654 O O . GLU A 1 89 ? -20.169 -6.957 12.498 1.00 71.12 89 GLU A O 1
ATOM 659 N N . ASN A 1 90 ? -19.963 -9.177 12.348 1.00 68.69 90 ASN A N 1
ATOM 660 C CA . ASN A 1 90 ? -20.112 -9.421 13.783 1.00 68.69 90 ASN A CA 1
ATOM 661 C C . ASN A 1 90 ? -19.004 -8.763 14.627 1.00 68.69 90 ASN A C 1
ATOM 663 O O . ASN A 1 90 ? -19.253 -8.408 15.777 1.00 68.69 90 ASN A O 1
ATOM 667 N N . LEU A 1 91 ? -17.802 -8.575 14.071 1.00 70.31 91 LEU A N 1
ATOM 668 C CA . LEU A 1 91 ? -16.702 -7.885 14.753 1.00 70.31 91 LEU A CA 1
ATOM 669 C C . LEU A 1 91 ? -16.969 -6.381 14.865 1.00 70.31 91 LEU A C 1
ATOM 671 O O . LEU A 1 91 ? -16.735 -5.808 15.925 1.00 70.31 91 LEU A O 1
ATOM 675 N N . LEU A 1 92 ? -17.556 -5.775 13.828 1.00 70.38 92 LEU A N 1
ATOM 676 C CA . LEU A 1 92 ? -17.964 -4.365 13.841 1.00 70.38 92 LEU A CA 1
ATOM 677 C C . LEU A 1 92 ? -19.052 -4.107 14.893 1.00 70.38 92 LEU A C 1
ATOM 679 O O . LEU A 1 92 ? -19.017 -3.111 15.611 1.00 70.38 92 LEU A O 1
ATOM 683 N N . ARG A 1 93 ? -20.017 -5.028 15.029 1.00 64.50 93 ARG A N 1
ATOM 684 C CA . ARG A 1 93 ? -21.075 -4.912 16.046 1.00 64.50 93 ARG A CA 1
ATOM 685 C C . ARG A 1 93 ? -20.534 -5.052 17.468 1.00 64.50 93 ARG A C 1
ATOM 687 O O . ARG A 1 93 ? -20.958 -4.302 18.338 1.00 64.50 93 ARG A O 1
ATOM 694 N N . LYS A 1 94 ? -19.598 -5.982 17.691 1.00 63.81 94 LYS A N 1
ATOM 695 C CA . LYS A 1 94 ? -18.988 -6.227 19.007 1.00 63.81 94 LYS A CA 1
ATOM 696 C C . LYS A 1 94 ? -18.133 -5.047 19.487 1.00 63.81 94 LYS A C 1
ATOM 698 O O . LYS A 1 94 ? -18.144 -4.752 20.682 1.00 63.81 94 LYS A O 1
ATOM 703 N N . ALA A 1 95 ? -17.421 -4.385 18.574 1.00 64.00 95 ALA A N 1
ATOM 704 C CA . ALA A 1 95 ? -16.632 -3.192 18.878 1.00 64.00 95 ALA A CA 1
ATOM 705 C C . ALA A 1 95 ? -17.509 -2.016 19.343 1.00 64.00 95 ALA A C 1
ATOM 707 O O . ALA A 1 95 ? -17.117 -1.297 20.247 1.00 64.00 95 ALA A O 1
ATOM 708 N N . LYS A 1 96 ? -18.724 -1.866 18.796 1.00 60.03 96 LYS A N 1
ATOM 709 C CA . LYS A 1 96 ? -19.662 -0.788 19.163 1.00 60.03 96 LYS A CA 1
ATOM 710 C C . LYS A 1 96 ? -20.394 -1.004 20.500 1.00 60.03 96 LYS A C 1
ATOM 712 O O . LYS A 1 96 ? -21.020 -0.082 21.010 1.00 60.03 96 LYS A O 1
ATOM 717 N N . THR A 1 97 ? -20.404 -2.232 21.021 1.00 60.06 97 THR A N 1
ATOM 718 C CA . THR A 1 97 ? -21.109 -2.597 22.267 1.00 60.06 97 THR A CA 1
ATOM 719 C C . THR A 1 97 ? -20.220 -2.627 23.515 1.00 60.06 97 THR A C 1
ATOM 721 O O . THR A 1 97 ? -20.754 -2.867 24.596 1.00 60.06 97 THR A O 1
ATOM 724 N N . ASN A 1 98 ? -18.902 -2.447 23.370 1.00 52.44 98 ASN A N 1
ATOM 725 C CA . ASN A 1 98 ? -17.963 -2.242 24.484 1.00 52.44 98 ASN A CA 1
ATOM 726 C C . ASN A 1 98 ? -17.621 -0.759 24.591 1.00 52.44 98 ASN A C 1
ATOM 728 O O . ASN A 1 98 ? -17.375 -0.320 25.732 1.00 52.44 98 ASN A O 1
#